Protein AF-A0A8C5F4K3-F1 (afdb_monomer)

Secondary structure (DSSP, 8-state):
---THHHHHHHHHHHHHHHHHHHHTT-PPP-HHHHHHHHHHHTTTT---STTPPP-SS---TT-TTPBTT--TT----HHHHHT-PBP-HHHHHHHHH-TTGGGTTHHHHHHHH--

Organism: Gadus morhua (NCBI:txid8049)

Mean predicted aligned error: 12.28 Å

Solvent-accessible surface area (backbone atoms only — not comparable to full-atom values): 7042 Å² total; per-residue (Å²): 137,84,65,83,66,56,61,55,53,53,49,52,50,50,53,51,47,52,55,53,54,57,62,69,67,69,79,67,84,82,58,62,68,60,48,52,53,49,39,58,76,74,40,49,85,32,35,32,62,51,85,92,41,62,65,58,86,34,54,41,47,44,75,43,69,74,33,47,41,60,66,54,85,97,51,93,64,56,69,74,45,42,69,63,66,45,56,33,44,74,69,56,43,50,58,46,68,75,43,67,77,71,47,83,76,44,64,70,57,58,55,57,61,72,75,106

Sequence (116 aa):
MYESRDITLLGEACAKLYLLMQRLSRTMPADIAKGKKSFVQKCAQCHTVENGGKHKVGPNLWGLFGRKTGQADGYSYTDANKSKGITWDEDTLMVYLENPKNERTDVIAHLKSATS

Foldseek 3Di:
DPDPVVVVVVVVVVVVVVLVVVVVPPDDPDDVVVVVVCCVVPPVQQEAADDVDDGHVHAYCDVQAQDAFPPRPPDDDDPLRVVVRDGDDPLLVVVCVVDVPVPSPPSVPVVVVNVD

pLDDT: mean 78.48, std 18.92, range [36.59, 98.19]

Nearest PDB structures (foldseek):
  5c9m-assembly1_A  TM=8.202E-01  e=3.650E-11  Rattus norvegicus
  3wc8-assembly1_A  TM=8.210E-01  e=2.942E-11  Equus caballus
  3nbs-assembly2_D  TM=8.226E-01  e=3.161E-11  Equus caballus
  3nbt-assembly1_F  TM=8.213E-01  e=8.643E-11  Equus caballus
  2n18-assembly1_B  TM=8.043E-01  e=3.373E-09  Saccharomyces cerevisiae S288C

InterPro domains:
  IPR002327 Cytochrome c, class IA/ IB [PR00604] (15-22)
  IPR002327 Cytochrome c, class IA/ IB [PR00604] (28-43)
  IPR002327 Cytochrome c, class IA/ IB [PR00604] (44-54)
  IPR002327 Cytochrome c, class IA/ IB [PR00604] (58-74)
  IPR002327 Cytochrome c, class IA/ IB [PTHR11961] (3-75)
  IPR009056 Cytochrome c-like domain [PF00034] (5-87)
  IPR009056 Cytochrome c-like domain [PS51007] (3-88)
  IPR036909 Cytochrome c-like domain superfamily [G3DSA:1.10.760.10] (3-89)
  IPR036909 Cytochrome c-like domain superfamily [SSF46626] (2-87)

Structure (mmCIF, N/CA/C/O backbone):
data_AF-A0A8C5F4K3-F1
#
_entry.id   AF-A0A8C5F4K3-F1
#
loop_
_atom_site.group_PDB
_atom_site.id
_atom_site.type_symbol
_atom_site.label_atom_id
_atom_site.label_alt_id
_atom_site.label_comp_id
_atom_site.label_asym_id
_atom_site.label_entity_id
_at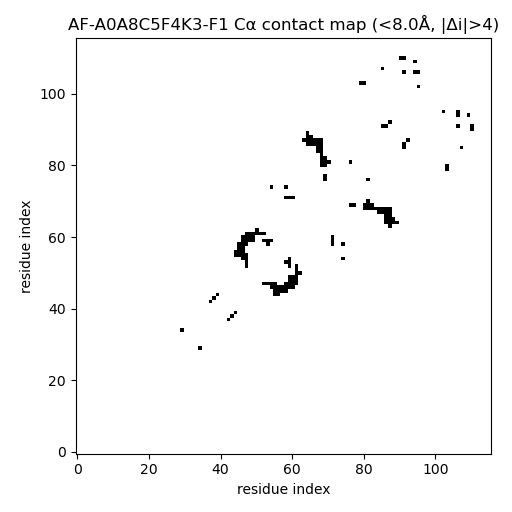om_site.label_seq_id
_atom_site.pdbx_PDB_ins_code
_atom_site.Cartn_x
_atom_site.Cartn_y
_atom_site.Cartn_z
_atom_site.occupancy
_atom_site.B_iso_or_equiv
_atom_site.auth_seq_id
_atom_site.auth_comp_id
_atom_site.auth_asym_id
_atom_site.auth_atom_id
_atom_site.pdbx_PDB_model_num
ATOM 1 N N . MET A 1 1 ? -40.439 -1.535 -44.967 1.00 45.03 1 MET A N 1
ATOM 2 C CA . MET A 1 1 ? -40.548 -1.509 -43.496 1.00 45.03 1 MET A CA 1
ATOM 3 C C . MET A 1 1 ? -39.386 -2.325 -42.969 1.00 45.03 1 MET A C 1
ATOM 5 O O . MET A 1 1 ? -39.391 -3.529 -43.158 1.00 45.03 1 MET A O 1
ATOM 9 N N . TYR A 1 2 ? -38.339 -1.654 -42.487 1.00 44.44 2 TYR A N 1
ATOM 10 C CA . TYR A 1 2 ? -37.227 -2.287 -41.775 1.00 44.44 2 TYR A CA 1
ATOM 11 C C . TYR A 1 2 ? -37.599 -2.171 -40.294 1.00 44.44 2 TYR A C 1
ATOM 13 O O . TYR A 1 2 ? -37.837 -1.059 -39.817 1.00 44.44 2 TYR A O 1
ATOM 21 N N . GLU A 1 3 ? -37.812 -3.303 -39.632 1.00 48.38 3 GLU A N 1
ATOM 22 C CA . GLU A 1 3 ? -38.445 -3.364 -38.316 1.00 48.38 3 GLU A CA 1
ATOM 23 C C . GLU A 1 3 ? -37.513 -2.746 -37.256 1.00 48.38 3 GLU A C 1
ATOM 25 O O . GLU A 1 3 ? -36.319 -3.035 -37.197 1.00 48.38 3 GLU A O 1
ATOM 30 N N . SER A 1 4 ? -38.056 -1.914 -36.367 1.00 54.62 4 SER A N 1
ATOM 31 C CA . SER A 1 4 ? -37.340 -1.183 -35.304 1.00 54.62 4 SER A CA 1
ATOM 32 C C . SER A 1 4 ? -36.592 -2.060 -34.282 1.00 54.62 4 SER A C 1
ATOM 34 O O . SER A 1 4 ? -35.917 -1.534 -33.399 1.00 54.62 4 SER A O 1
ATOM 36 N N . ARG A 1 5 ? -36.683 -3.388 -34.406 1.00 53.12 5 ARG A N 1
ATOM 37 C CA . ARG A 1 5 ? -35.978 -4.382 -33.586 1.00 53.12 5 ARG A CA 1
ATOM 38 C C . ARG A 1 5 ? -34.552 -4.667 -34.073 1.00 53.12 5 ARG A C 1
ATOM 40 O O . ARG A 1 5 ? -33.725 -5.085 -33.270 1.00 53.12 5 ARG A O 1
ATOM 47 N N . ASP A 1 6 ? -34.234 -4.388 -35.339 1.00 54.69 6 ASP A N 1
ATOM 48 C CA . ASP A 1 6 ? -32.894 -4.644 -35.891 1.00 54.69 6 ASP A CA 1
ATOM 49 C C . ASP A 1 6 ? -31.858 -3.607 -35.426 1.00 54.69 6 ASP A C 1
ATOM 51 O O . ASP A 1 6 ? -30.687 -3.928 -35.226 1.00 54.69 6 ASP A O 1
ATOM 55 N N . ILE A 1 7 ? -32.288 -2.365 -35.179 1.00 55.72 7 ILE A N 1
ATOM 56 C CA . ILE A 1 7 ? -31.406 -1.260 -34.762 1.00 55.72 7 ILE A CA 1
ATOM 57 C C . ILE A 1 7 ? -30.919 -1.446 -33.315 1.00 55.72 7 ILE A C 1
ATOM 59 O O . ILE A 1 7 ? -29.764 -1.146 -33.009 1.00 55.72 7 ILE A O 1
ATOM 63 N N . THR A 1 8 ? -31.757 -1.984 -32.423 1.00 56.47 8 THR A N 1
ATOM 64 C CA . THR A 1 8 ? -31.365 -2.284 -31.034 1.00 56.47 8 THR A CA 1
ATOM 65 C C . THR A 1 8 ? -30.429 -3.489 -30.952 1.00 56.47 8 THR A C 1
ATOM 67 O O . THR A 1 8 ? -29.444 -3.440 -30.220 1.00 56.47 8 THR A O 1
ATOM 70 N N . LEU A 1 9 ? -30.665 -4.529 -31.761 1.00 56.00 9 LEU A N 1
ATOM 71 C CA . LEU A 1 9 ? -29.788 -5.703 -31.860 1.00 56.00 9 LEU A CA 1
ATOM 72 C C . LEU A 1 9 ? -28.391 -5.349 -32.400 1.00 56.00 9 LEU A C 1
ATOM 74 O O . LEU A 1 9 ? -27.385 -5.822 -31.870 1.00 56.00 9 LEU A O 1
ATOM 78 N N . LEU A 1 10 ? -28.315 -4.463 -33.398 1.00 58.88 10 LEU A N 1
ATOM 79 C CA . LEU A 1 10 ? -27.050 -3.916 -33.905 1.00 58.88 10 LEU A CA 1
ATOM 80 C C . LEU A 1 10 ? -26.322 -3.058 -32.853 1.00 58.88 10 LEU A C 1
ATOM 82 O O . LEU A 1 10 ? -25.099 -3.144 -32.727 1.00 58.88 10 LEU A O 1
ATOM 86 N N . GLY A 1 11 ? -27.058 -2.274 -32.059 1.00 63.72 11 GLY A N 1
ATOM 87 C CA . GLY A 1 11 ? -26.499 -1.468 -30.969 1.00 63.72 11 GLY A CA 1
ATOM 88 C C . GLY A 1 11 ? -25.903 -2.307 -29.833 1.00 63.72 11 GLY A C 1
ATOM 89 O O . GLY A 1 11 ? -24.780 -2.049 -29.396 1.00 63.72 11 GLY A O 1
ATOM 90 N N . GLU A 1 12 ? -26.608 -3.352 -29.392 1.00 70.06 12 GLU A N 1
ATOM 91 C CA . GLU A 1 12 ? -26.112 -4.270 -28.359 1.00 70.06 12 GLU A CA 1
ATOM 92 C C . GLU A 1 12 ? -24.903 -5.083 -28.833 1.00 70.06 12 GLU A C 1
ATOM 94 O O . GLU A 1 12 ? -23.961 -5.289 -28.064 1.00 70.06 12 GLU A O 1
ATOM 99 N N . ALA A 1 13 ? -24.895 -5.516 -30.097 1.00 73.62 13 ALA A N 1
ATOM 100 C CA . ALA A 1 13 ? -23.760 -6.218 -30.688 1.00 73.62 13 ALA A CA 1
ATOM 101 C C . ALA A 1 13 ? -22.510 -5.325 -30.745 1.00 73.62 13 ALA A C 1
ATOM 103 O O . ALA A 1 13 ? -21.431 -5.766 -30.352 1.00 73.62 13 ALA A O 1
ATOM 104 N N . CYS A 1 14 ? -22.651 -4.055 -31.141 1.00 74.12 14 CYS A N 1
ATOM 105 C CA . CYS A 1 14 ? -21.552 -3.087 -31.135 1.00 74.12 14 CYS A CA 1
ATOM 106 C C . CYS A 1 14 ? -21.056 -2.759 -29.720 1.00 74.12 14 CYS A C 1
ATOM 108 O O . CYS A 1 14 ? -19.848 -2.687 -29.508 1.00 74.12 14 CYS A O 1
ATOM 110 N N . ALA A 1 15 ? -21.948 -2.612 -28.735 1.00 72.81 15 ALA A N 1
ATOM 111 C CA . ALA A 1 15 ? -21.558 -2.373 -27.344 1.00 72.81 15 ALA A CA 1
ATOM 112 C C . ALA A 1 15 ? -20.818 -3.579 -26.740 1.00 72.81 15 ALA A C 1
ATOM 114 O O . ALA A 1 15 ? -19.771 -3.416 -26.112 1.00 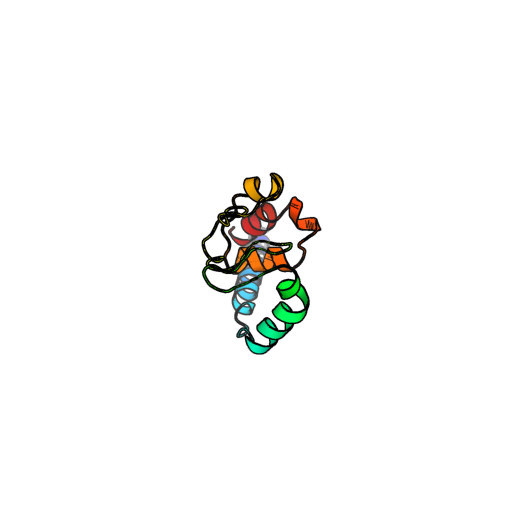72.81 15 ALA A O 1
ATOM 115 N N . LYS A 1 16 ? -21.304 -4.804 -26.986 1.00 71.81 16 LYS A N 1
ATOM 116 C CA . LYS A 1 16 ? -20.633 -6.041 -26.556 1.00 71.81 16 LYS A CA 1
ATOM 117 C C . LYS A 1 16 ? -19.297 -6.240 -27.266 1.00 71.81 16 LYS A C 1
ATOM 119 O O . LYS A 1 16 ? -18.336 -6.641 -26.617 1.00 71.81 16 LYS A O 1
ATOM 124 N N . LEU A 1 17 ? -19.204 -5.909 -28.555 1.00 68.88 17 LEU A N 1
ATOM 125 C CA . LEU A 1 17 ? -17.949 -5.961 -29.304 1.00 68.88 17 LEU A CA 1
ATOM 126 C C . LEU A 1 17 ? -16.949 -4.914 -28.793 1.00 68.88 17 LEU A C 1
ATOM 128 O O . LEU A 1 17 ? -15.788 -5.242 -28.584 1.00 68.88 17 LEU A O 1
ATOM 132 N N . TYR A 1 18 ? -17.392 -3.692 -28.491 1.00 69.06 18 TYR A N 1
ATOM 133 C CA . TYR A 1 18 ? -16.549 -2.640 -27.914 1.00 69.06 18 TYR A CA 1
ATOM 134 C C . TYR A 1 18 ? -16.047 -2.994 -26.504 1.00 69.06 18 TYR A C 1
ATOM 136 O O . TYR A 1 18 ? -14.887 -2.738 -26.176 1.00 69.06 18 TYR A O 1
ATOM 144 N N . LEU A 1 19 ? -16.878 -3.630 -25.673 1.00 63.12 19 LEU A N 1
ATOM 145 C CA . LEU A 1 19 ? -16.476 -4.148 -24.359 1.00 63.12 19 LEU A CA 1
ATOM 146 C C . LEU A 1 19 ? -15.518 -5.347 -24.478 1.00 63.12 19 LEU A C 1
ATOM 148 O O . LEU A 1 19 ? -14.558 -5.449 -23.714 1.00 63.12 19 LEU A O 1
ATOM 152 N N . LEU A 1 20 ? -15.721 -6.225 -25.465 1.00 62.25 20 LEU A N 1
ATOM 153 C CA . LEU A 1 20 ? -14.820 -7.345 -25.755 1.00 62.25 20 LEU A CA 1
ATOM 154 C C . LEU A 1 20 ? -13.453 -6.852 -26.259 1.00 62.25 20 LEU A C 1
ATOM 156 O O . LEU A 1 20 ? -12.419 -7.367 -25.842 1.00 62.25 20 LEU A O 1
ATOM 160 N N . MET A 1 21 ? -13.435 -5.806 -27.088 1.00 63.81 21 MET A N 1
ATOM 161 C CA . MET A 1 21 ? -12.208 -5.171 -27.574 1.00 63.81 21 MET A CA 1
ATOM 162 C C . MET A 1 21 ? -11.447 -4.442 -26.459 1.00 63.81 21 MET A C 1
ATOM 164 O O . MET A 1 21 ? -10.223 -4.507 -26.430 1.00 63.81 21 MET A O 1
ATOM 168 N N . GLN A 1 22 ? -12.134 -3.828 -25.489 1.00 58.38 22 GLN A N 1
ATOM 169 C CA . GLN A 1 22 ? -11.489 -3.238 -24.304 1.00 58.38 22 GLN A CA 1
ATOM 170 C C . GLN A 1 22 ? -10.843 -4.285 -23.382 1.00 58.38 22 GLN A C 1
ATOM 172 O O . GLN A 1 22 ? -9.826 -3.997 -22.752 1.00 58.38 22 GLN A O 1
ATOM 177 N N . ARG A 1 23 ? -11.383 -5.511 -23.329 1.00 57.31 23 ARG A N 1
ATOM 178 C CA . ARG A 1 23 ? -10.779 -6.629 -22.580 1.00 57.31 23 ARG A CA 1
ATOM 179 C C . ARG A 1 23 ? -9.489 -7.149 -23.228 1.00 57.31 23 ARG A C 1
ATOM 181 O O . ARG A 1 23 ? -8.594 -7.579 -22.508 1.00 57.31 23 ARG A O 1
ATOM 188 N N . LEU A 1 24 ? -9.356 -7.057 -24.554 1.00 54.91 24 LEU A N 1
ATOM 189 C CA . LEU A 1 24 ? -8.149 -7.471 -25.290 1.00 54.91 24 LEU A CA 1
ATOM 190 C C . LEU A 1 24 ? -6.959 -6.509 -25.095 1.00 54.91 24 LEU A C 1
ATOM 192 O O . LEU A 1 24 ? -5.813 -6.899 -25.296 1.00 54.91 24 LEU A O 1
ATOM 196 N N . SER A 1 25 ? -7.208 -5.274 -24.651 1.00 52.75 25 SER A N 1
ATOM 197 C CA . SER A 1 25 ? -6.185 -4.236 -24.446 1.00 52.75 25 SER A CA 1
ATOM 198 C C . SER A 1 25 ? -5.389 -4.367 -23.140 1.00 52.75 25 SER A C 1
ATOM 200 O O . SER A 1 25 ? -4.475 -3.578 -22.905 1.00 52.75 25 SER A O 1
ATOM 202 N N . ARG A 1 26 ? -5.741 -5.307 -22.250 1.00 58.56 26 ARG A N 1
ATOM 203 C CA . ARG A 1 26 ? -5.220 -5.340 -20.868 1.00 58.56 26 ARG A CA 1
ATOM 204 C C . ARG A 1 26 ? -3.887 -6.068 -20.677 1.00 58.56 26 ARG A C 1
ATOM 206 O O . ARG A 1 26 ? -3.346 -6.036 -19.580 1.00 58.56 26 ARG A O 1
ATOM 213 N N . THR A 1 27 ? -3.309 -6.665 -21.715 1.00 55.59 27 THR A N 1
ATOM 214 C CA . THR A 1 27 ? -2.026 -7.381 -21.617 1.00 55.59 27 THR A CA 1
ATOM 215 C C . THR A 1 27 ? -0.876 -6.571 -22.209 1.00 55.59 27 THR A C 1
ATOM 217 O O . THR A 1 27 ? -0.260 -6.971 -23.195 1.00 55.59 27 THR A O 1
ATOM 220 N N . MET A 1 28 ? -0.566 -5.421 -21.605 1.00 61.59 28 MET A N 1
ATOM 221 C CA . MET A 1 28 ? 0.774 -4.845 -21.747 1.00 61.59 28 MET A CA 1
ATOM 222 C C . MET A 1 28 ? 1.698 -5.556 -20.750 1.00 61.59 28 MET A C 1
ATOM 224 O O . MET A 1 28 ? 1.345 -5.639 -19.573 1.00 61.59 28 MET A O 1
ATOM 228 N N . PRO A 1 29 ? 2.863 -6.077 -21.172 1.00 70.75 29 PRO A N 1
ATOM 229 C CA . PRO A 1 29 ? 3.783 -6.732 -20.251 1.00 70.75 29 PRO A CA 1
ATOM 230 C C . PRO A 1 29 ? 4.218 -5.756 -19.149 1.00 70.75 29 PRO A C 1
ATOM 232 O O . PRO A 1 29 ? 4.610 -4.619 -19.424 1.00 70.75 29 PRO A O 1
ATOM 235 N N . ALA A 1 30 ? 4.138 -6.197 -17.893 1.00 80.19 30 ALA A N 1
ATOM 236 C CA . ALA A 1 30 ? 4.535 -5.390 -16.747 1.00 80.19 30 ALA A CA 1
ATOM 237 C C . ALA A 1 30 ? 6.059 -5.169 -16.728 1.00 80.19 30 ALA A C 1
ATOM 239 O O . ALA A 1 30 ? 6.842 -6.117 -16.771 1.00 80.19 30 ALA A O 1
ATOM 240 N N . ASP A 1 31 ? 6.491 -3.910 -16.607 1.00 91.81 31 ASP A N 1
ATOM 241 C CA . ASP A 1 31 ? 7.902 -3.558 -16.423 1.00 91.81 31 ASP A CA 1
ATOM 242 C C . ASP A 1 31 ? 8.256 -3.555 -14.929 1.00 91.81 31 ASP A C 1
ATOM 244 O O . ASP A 1 31 ? 7.990 -2.600 -14.189 1.00 91.81 31 ASP A O 1
ATOM 248 N N . ILE A 1 32 ? 8.890 -4.640 -14.485 1.00 92.00 32 ILE A N 1
ATOM 249 C CA . ILE A 1 32 ? 9.303 -4.836 -13.091 1.00 92.00 32 ILE A CA 1
ATOM 250 C C . ILE A 1 32 ? 10.324 -3.785 -12.638 1.00 92.00 32 ILE A C 1
ATOM 252 O O . ILE A 1 32 ? 10.289 -3.357 -11.482 1.00 92.00 32 ILE A O 1
ATOM 256 N N . ALA A 1 33 ? 11.216 -3.318 -13.518 1.00 93.69 33 ALA A N 1
ATOM 257 C CA . ALA A 1 33 ? 12.218 -2.316 -13.159 1.00 93.69 33 ALA A CA 1
ATOM 258 C C . ALA A 1 33 ? 11.556 -0.957 -12.889 1.00 93.69 33 ALA A C 1
ATOM 260 O O . ALA A 1 33 ? 11.846 -0.301 -11.879 1.00 93.69 33 ALA A O 1
ATOM 261 N N . LYS A 1 34 ? 10.600 -0.567 -13.737 1.00 93.12 34 LYS A N 1
ATOM 262 C CA . LYS A 1 34 ? 9.773 0.628 -13.527 1.00 93.12 34 LYS A CA 1
ATOM 263 C C . LYS A 1 34 ? 8.882 0.497 -12.289 1.00 93.12 34 LYS A C 1
ATOM 265 O O . LYS A 1 34 ? 8.757 1.463 -11.526 1.00 93.12 34 LYS A O 1
ATOM 270 N N . GLY A 1 35 ? 8.319 -0.687 -12.047 1.00 91.94 35 GLY A N 1
ATOM 271 C CA . GLY A 1 35 ? 7.558 -1.003 -10.837 1.00 91.94 35 GLY A CA 1
ATOM 272 C C . GLY A 1 35 ? 8.398 -0.834 -9.569 1.00 91.94 35 GLY A C 1
ATOM 273 O O . GLY A 1 35 ? 8.019 -0.086 -8.667 1.00 91.94 35 GLY A O 1
ATOM 274 N N . LYS A 1 36 ? 9.603 -1.418 -9.539 1.00 95.31 36 LYS A N 1
ATOM 275 C CA . LYS A 1 36 ? 10.559 -1.284 -8.430 1.00 95.31 36 LYS A CA 1
ATOM 276 C C . LYS A 1 36 ? 10.926 0.175 -8.167 1.00 95.31 36 LYS A C 1
ATOM 278 O O . LYS A 1 36 ? 10.887 0.613 -7.018 1.00 95.31 36 LYS A O 1
ATOM 283 N N . LYS A 1 37 ? 11.243 0.948 -9.213 1.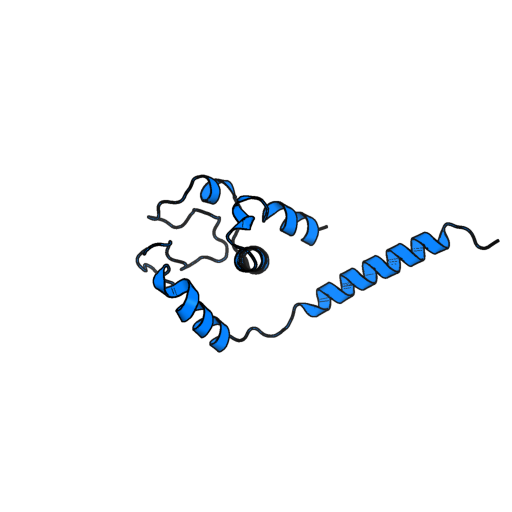00 96.56 37 LYS A N 1
ATOM 284 C CA . LYS A 1 37 ? 11.541 2.384 -9.081 1.00 96.56 37 LYS A CA 1
ATOM 285 C C . LYS A 1 37 ? 10.368 3.145 -8.457 1.00 96.56 37 LYS A C 1
ATOM 287 O O . LYS A 1 37 ? 10.568 3.902 -7.510 1.00 96.56 37 LYS A O 1
ATOM 292 N N . SER A 1 38 ? 9.153 2.897 -8.941 1.00 94.00 38 SER A N 1
ATOM 293 C CA . SER A 1 38 ? 7.934 3.525 -8.418 1.00 94.00 38 SER A CA 1
ATOM 294 C C . SER A 1 38 ? 7.697 3.170 -6.949 1.00 94.00 38 SER A C 1
ATOM 296 O O . SER A 1 38 ? 7.402 4.055 -6.147 1.00 94.00 38 SER A O 1
ATOM 298 N N . PHE A 1 39 ? 7.893 1.902 -6.578 1.00 95.69 39 PHE A N 1
ATOM 299 C CA . PHE A 1 39 ? 7.752 1.444 -5.199 1.00 95.69 39 PHE A CA 1
ATOM 300 C C . PHE A 1 39 ? 8.744 2.141 -4.265 1.00 95.69 39 PHE A C 1
ATOM 302 O O . PHE A 1 39 ? 8.353 2.648 -3.216 1.00 95.69 39 PHE A O 1
ATOM 309 N N . VAL A 1 40 ? 10.020 2.226 -4.654 1.00 96.56 40 VAL A N 1
ATOM 310 C CA . VAL A 1 40 ? 11.049 2.915 -3.859 1.00 96.56 40 VAL A CA 1
ATOM 311 C C . VAL A 1 40 ? 10.691 4.387 -3.651 1.00 96.56 40 VAL A C 1
ATOM 313 O O . VAL A 1 40 ? 10.794 4.887 -2.536 1.00 96.56 40 VAL A O 1
ATOM 316 N N . GLN A 1 41 ? 10.226 5.067 -4.701 1.00 96.38 41 GLN A N 1
ATOM 317 C CA . GLN A 1 41 ? 9.916 6.496 -4.647 1.00 96.38 41 GLN A CA 1
ATOM 318 C C . GLN A 1 41 ? 8.639 6.826 -3.865 1.00 96.38 41 GLN A C 1
ATOM 320 O O . GLN A 1 41 ? 8.569 7.888 -3.254 1.00 96.38 41 GLN A O 1
ATOM 325 N N . LYS A 1 42 ? 7.620 5.959 -3.907 1.00 94.56 42 LYS A N 1
ATOM 326 C CA . LYS A 1 42 ? 6.272 6.287 -3.405 1.00 94.56 42 LYS A CA 1
ATOM 327 C C . LYS A 1 42 ? 5.829 5.463 -2.196 1.00 94.56 42 LYS A C 1
ATOM 329 O O . LYS A 1 42 ? 4.994 5.926 -1.428 1.00 94.56 42 LYS A O 1
ATOM 334 N N . CYS A 1 43 ? 6.356 4.253 -2.023 1.00 96.12 43 CYS A N 1
ATOM 335 C CA . CYS A 1 43 ? 5.810 3.263 -1.088 1.00 96.12 43 CYS A CA 1
A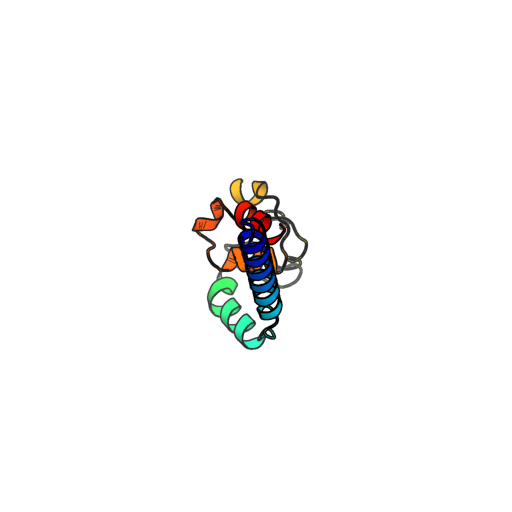TOM 336 C C . CYS A 1 43 ? 6.817 2.857 -0.006 1.00 96.12 43 CYS A C 1
ATOM 338 O O . CYS A 1 43 ? 6.436 2.660 1.148 1.00 96.12 43 CYS A O 1
ATOM 340 N N . ALA A 1 44 ? 8.105 2.759 -0.346 1.00 96.62 44 ALA A N 1
ATOM 341 C CA . ALA A 1 44 ? 9.133 2.197 0.532 1.00 96.62 44 ALA A CA 1
ATOM 342 C C . ALA A 1 44 ? 9.386 3.011 1.813 1.00 96.62 44 ALA A C 1
ATOM 344 O O . ALA A 1 44 ? 9.896 2.468 2.794 1.00 96.62 44 ALA A O 1
ATOM 345 N N . GLN A 1 45 ? 9.004 4.289 1.852 1.00 96.81 45 GLN A N 1
ATOM 346 C CA . GLN A 1 45 ? 9.048 5.085 3.083 1.00 96.81 45 GLN A CA 1
ATOM 347 C C . GLN A 1 45 ? 8.065 4.555 4.142 1.00 96.81 45 GLN A C 1
ATOM 349 O O . GLN A 1 45 ? 8.364 4.578 5.336 1.00 96.81 45 GLN A O 1
ATOM 354 N N . CYS A 1 46 ? 6.913 4.040 3.707 1.00 97.56 46 CYS A N 1
ATOM 355 C CA . CYS A 1 46 ? 5.822 3.616 4.583 1.00 97.56 46 CYS A CA 1
ATOM 356 C C . CYS A 1 46 ? 5.683 2.098 4.687 1.00 97.56 46 CYS A C 1
ATOM 358 O O . CYS A 1 46 ? 5.102 1.626 5.654 1.00 97.56 46 CYS A O 1
ATOM 360 N N . HIS A 1 47 ? 6.216 1.337 3.735 1.00 98.19 47 HIS A N 1
ATOM 361 C CA . HIS A 1 47 ? 6.025 -0.107 3.668 1.00 98.19 47 HIS A CA 1
ATOM 362 C C . HIS A 1 47 ? 7.351 -0.869 3.585 1.00 98.19 47 HIS A C 1
ATOM 364 O O . HIS A 1 47 ? 8.393 -0.345 3.176 1.00 98.19 47 HIS A O 1
ATOM 370 N N . THR A 1 48 ? 7.283 -2.127 3.997 1.00 97.94 48 THR A N 1
ATOM 371 C CA . THR A 1 48 ? 8.287 -3.181 3.810 1.00 97.94 48 THR A CA 1
ATOM 372 C C . THR A 1 48 ? 7.667 -4.303 2.982 1.00 97.94 48 THR A C 1
ATOM 374 O O . THR A 1 48 ? 6.439 -4.379 2.873 1.00 97.94 48 THR A O 1
ATOM 377 N N . VAL A 1 49 ? 8.497 -5.143 2.366 1.00 97.25 49 VAL A N 1
ATOM 378 C CA . VAL A 1 49 ? 8.029 -6.217 1.466 1.00 97.25 49 VAL A CA 1
ATOM 379 C C . VAL A 1 49 ? 8.639 -7.570 1.788 1.00 97.25 49 VAL A C 1
ATOM 381 O O . VAL A 1 49 ? 8.219 -8.562 1.222 1.00 97.25 49 VAL A O 1
ATOM 384 N N . GLU A 1 50 ? 9.626 -7.627 2.671 1.00 96.81 50 GLU A N 1
ATOM 385 C CA . GLU A 1 50 ? 10.293 -8.850 3.085 1.00 96.81 50 GLU A CA 1
ATOM 386 C C . GLU A 1 50 ? 9.440 -9.675 4.059 1.00 96.81 50 GLU A C 1
ATOM 388 O O . GLU A 1 50 ? 8.665 -9.122 4.849 1.00 96.81 50 GLU A O 1
ATOM 393 N N . ASN A 1 51 ? 9.598 -11.002 4.008 1.00 96.75 51 ASN A N 1
ATOM 394 C CA . ASN A 1 51 ? 8.953 -11.918 4.945 1.00 96.75 51 ASN A CA 1
ATOM 395 C C . ASN A 1 51 ? 9.403 -11.621 6.380 1.00 96.75 51 ASN A C 1
ATOM 397 O O . ASN A 1 51 ? 10.601 -11.525 6.641 1.00 96.75 51 ASN A O 1
ATOM 401 N N . GLY A 1 52 ? 8.450 -11.459 7.299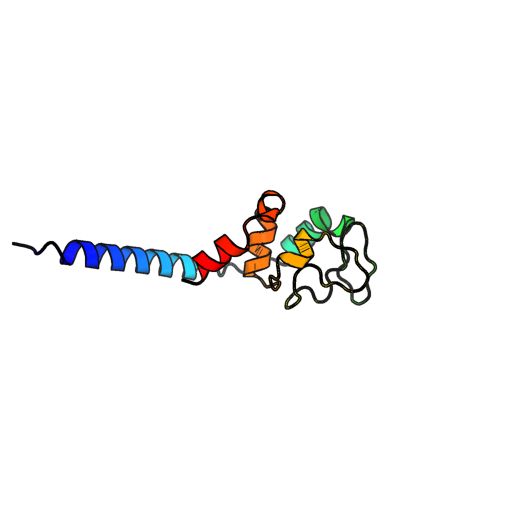 1.00 94.69 52 GLY A N 1
ATOM 402 C CA . GLY A 1 52 ? 8.735 -11.043 8.676 1.00 94.69 52 GLY A CA 1
ATOM 403 C C . GLY A 1 52 ? 9.250 -9.602 8.798 1.00 94.69 52 GLY A C 1
ATOM 404 O O . GLY A 1 52 ? 9.757 -9.216 9.849 1.00 94.69 52 GLY A O 1
ATOM 405 N N . GLY A 1 53 ? 9.144 -8.799 7.735 1.00 96.00 53 GLY A N 1
ATOM 406 C CA . GLY A 1 53 ? 9.559 -7.403 7.736 1.00 96.00 53 GLY A CA 1
ATOM 407 C C . GLY A 1 53 ? 8.741 -6.549 8.698 1.00 96.00 53 GLY A C 1
ATOM 408 O O . GLY A 1 53 ? 7.530 -6.720 8.852 1.00 96.00 53 GLY A O 1
ATOM 409 N N . LYS A 1 54 ? 9.395 -5.567 9.320 1.00 96.81 5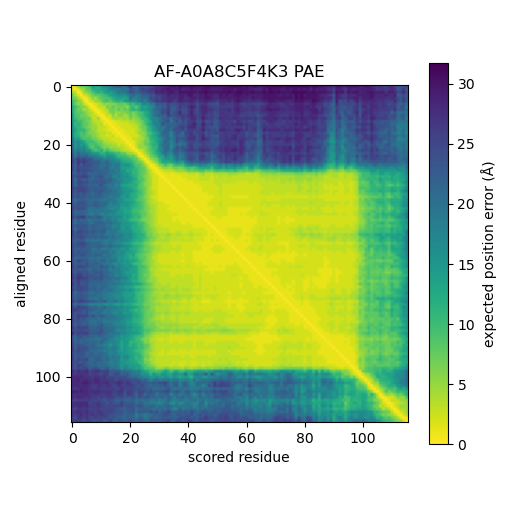4 LYS A N 1
ATOM 410 C CA . LYS A 1 54 ? 8.745 -4.659 10.275 1.00 96.81 54 LYS A CA 1
ATOM 411 C C . LYS A 1 54 ? 7.662 -3.813 9.611 1.00 96.81 54 LYS A C 1
ATOM 413 O O . LYS A 1 54 ? 7.826 -3.360 8.476 1.00 96.81 54 LYS A O 1
ATOM 418 N N . HIS A 1 55 ? 6.607 -3.493 10.346 1.00 97.44 55 HIS A N 1
ATOM 419 C CA . HIS A 1 55 ? 5.728 -2.390 9.965 1.00 97.44 55 HIS A CA 1
ATOM 420 C C . HIS A 1 55 ? 6.460 -1.048 10.100 1.00 97.44 55 HIS A C 1
ATOM 422 O O . HIS A 1 55 ? 7.375 -0.903 10.915 1.00 97.44 55 HIS A O 1
ATOM 428 N N . LYS A 1 56 ? 6.076 -0.064 9.285 1.00 96.38 56 LYS A N 1
ATOM 429 C CA . LYS A 1 56 ? 6.536 1.326 9.425 1.00 96.38 56 LYS A CA 1
ATOM 430 C C . LYS A 1 56 ? 5.306 2.200 9.677 1.00 96.38 56 LYS A C 1
ATOM 432 O O . LYS A 1 56 ? 4.467 1.858 10.500 1.00 96.38 56 LYS A O 1
ATOM 437 N N . VAL A 1 57 ? 5.177 3.302 8.936 1.00 96.44 57 VAL A N 1
ATOM 438 C CA . VAL A 1 57 ? 3.944 4.097 8.890 1.00 96.44 57 VAL A CA 1
ATOM 439 C C . VAL A 1 57 ? 2.780 3.244 8.381 1.00 96.44 57 VAL A C 1
ATOM 441 O O . VAL A 1 57 ? 1.680 3.353 8.905 1.00 96.44 57 VAL A O 1
ATOM 444 N N . GLY A 1 58 ? 3.027 2.381 7.393 1.00 95.88 58 GLY A N 1
ATOM 445 C CA . GLY A 1 58 ? 2.090 1.403 6.848 1.00 95.88 58 GLY A CA 1
ATOM 446 C C . GLY A 1 58 ? 2.444 -0.046 7.224 1.00 95.88 58 GLY A C 1
ATOM 447 O O . GLY A 1 58 ? 3.540 -0.315 7.737 1.00 95.88 58 GLY A O 1
ATOM 448 N N . PRO A 1 59 ? 1.532 -0.997 6.954 1.00 97.81 59 PRO A N 1
ATOM 449 C CA . PRO A 1 59 ? 1.756 -2.420 7.193 1.00 97.81 59 PRO A CA 1
ATOM 450 C C . PRO A 1 59 ? 2.853 -2.999 6.296 1.00 97.81 59 PRO A C 1
ATOM 452 O O . PRO A 1 59 ? 3.173 -2.465 5.232 1.00 97.81 59 PRO A O 1
ATOM 455 N N . ASN A 1 60 ? 3.380 -4.155 6.691 1.00 98.19 60 ASN A N 1
ATOM 456 C CA . ASN A 1 60 ? 4.222 -4.966 5.816 1.00 98.19 60 ASN A CA 1
ATOM 457 C C . ASN A 1 60 ? 3.363 -5.584 4.692 1.00 98.19 60 ASN A C 1
ATOM 459 O O . ASN A 1 60 ? 2.213 -5.986 4.903 1.00 98.19 60 ASN A O 1
ATOM 463 N N . LEU A 1 61 ? 3.914 -5.617 3.479 1.00 97.62 61 LEU A N 1
ATOM 464 C CA . LEU A 1 61 ? 3.215 -6.057 2.270 1.00 97.62 61 LEU A CA 1
ATOM 465 C C . LEU A 1 61 ? 3.622 -7.467 1.817 1.00 97.62 61 LEU A C 1
ATOM 467 O O . LEU A 1 61 ? 3.189 -7.909 0.755 1.00 97.62 61 LEU A O 1
ATOM 471 N N . TRP A 1 62 ? 4.418 -8.198 2.601 1.00 97.50 62 TRP A N 1
ATOM 472 C CA . TRP A 1 62 ? 4.673 -9.607 2.317 1.00 97.50 62 TRP A CA 1
ATOM 473 C C . TRP A 1 62 ? 3.363 -10.393 2.369 1.00 97.50 62 TRP A C 1
ATOM 475 O O . TRP A 1 62 ? 2.550 -10.182 3.270 1.00 97.50 62 TRP A O 1
ATOM 485 N N . GLY A 1 63 ? 3.135 -11.267 1.385 1.00 95.88 63 GLY A N 1
ATOM 486 C CA . GLY A 1 63 ? 1.889 -12.032 1.276 1.00 95.88 63 GLY A CA 1
ATOM 487 C C . GLY A 1 63 ? 0.644 -11.160 1.074 1.00 95.88 63 GLY A C 1
ATOM 488 O O . GLY A 1 63 ? -0.413 -11.482 1.609 1.00 95.88 63 GLY A O 1
ATOM 489 N N . LEU A 1 64 ? 0.771 -10.015 0.387 1.00 96.38 64 LEU A N 1
ATOM 490 C CA . LEU A 1 64 ? -0.361 -9.123 0.114 1.00 96.38 64 LEU A CA 1
ATOM 491 C C . LEU A 1 64 ? -1.414 -9.789 -0.780 1.00 96.38 64 LEU A C 1
ATOM 493 O O . LEU A 1 64 ? -2.590 -9.771 -0.434 1.00 96.38 64 LEU A O 1
ATOM 497 N N . PHE A 1 65 ? -0.998 -10.368 -1.908 1.00 95.62 65 PHE A N 1
ATOM 498 C CA . PHE A 1 65 ? -1.905 -11.012 -2.858 1.00 95.62 65 PHE A CA 1
ATOM 499 C C . PHE A 1 65 ? -2.631 -12.200 -2.210 1.00 95.62 65 PHE A C 1
ATOM 501 O O . PHE A 1 65 ? -2.007 -13.048 -1.577 1.00 95.62 65 PHE A O 1
ATOM 508 N N . GLY A 1 66 ? -3.958 -12.237 -2.341 1.00 94.12 66 GLY A N 1
ATOM 509 C CA . GLY A 1 66 ? -4.849 -13.205 -1.696 1.00 94.12 66 GLY A CA 1
ATOM 510 C C . GLY A 1 66 ? -5.270 -12.837 -0.267 1.00 94.12 66 GLY A C 1
ATOM 511 O O . GLY A 1 66 ? -6.221 -13.417 0.260 1.00 94.12 66 GLY A O 1
ATOM 512 N N . ARG A 1 67 ? -4.629 -11.847 0.368 1.00 95.94 67 ARG A N 1
ATOM 513 C CA . ARG A 1 67 ? -5.006 -11.378 1.708 1.00 95.94 67 ARG A CA 1
ATOM 514 C C . ARG A 1 67 ? -6.171 -10.393 1.634 1.00 95.94 67 ARG A C 1
ATOM 516 O O . ARG A 1 67 ? -6.270 -9.595 0.703 1.00 95.94 67 ARG A O 1
ATOM 523 N N . LYS A 1 68 ? -7.038 -10.399 2.648 1.00 95.00 68 LYS A N 1
ATOM 524 C CA . LYS A 1 68 ? -8.102 -9.394 2.788 1.00 95.00 68 LYS A CA 1
ATOM 525 C C . LYS A 1 68 ? -7.586 -8.058 3.333 1.00 95.00 68 LYS A C 1
ATOM 527 O O . LYS A 1 68 ? -6.550 -7.996 4.002 1.00 95.00 68 LYS A O 1
ATOM 532 N N . THR A 1 69 ? -8.318 -6.978 3.072 1.00 93.62 69 THR A N 1
ATOM 533 C CA . THR A 1 69 ? -8.013 -5.652 3.626 1.00 93.62 69 THR A CA 1
ATOM 534 C C . THR A 1 69 ? -7.965 -5.680 5.156 1.00 93.62 69 THR A C 1
ATOM 536 O O . THR A 1 69 ? -8.783 -6.320 5.815 1.00 93.62 69 THR A O 1
ATOM 539 N N . GLY A 1 70 ? -6.988 -4.983 5.733 1.00 94.19 70 GLY A N 1
ATOM 540 C CA . GLY A 1 70 ? -6.886 -4.818 7.181 1.00 94.19 70 GLY A CA 1
ATOM 541 C C . GLY A 1 70 ? -6.440 -6.053 7.968 1.00 94.19 70 GLY A C 1
ATOM 542 O O . GLY A 1 70 ? -6.679 -6.091 9.168 1.00 94.19 70 GLY A O 1
ATOM 543 N N . GLN A 1 71 ? -5.824 -7.048 7.316 1.00 95.62 71 GLN A N 1
ATOM 544 C CA . GLN A 1 71 ? -5.479 -8.345 7.930 1.00 95.62 71 GLN A CA 1
ATOM 545 C C . GLN A 1 71 ? -3.967 -8.625 8.027 1.00 95.62 71 GLN A C 1
ATOM 547 O O . GLN A 1 71 ? -3.570 -9.779 8.106 1.00 95.62 71 GLN A O 1
ATOM 552 N N . ALA A 1 72 ? -3.091 -7.616 7.940 1.00 95.94 72 ALA A N 1
ATOM 553 C CA . ALA A 1 72 ? -1.674 -7.876 8.234 1.00 95.94 72 ALA A CA 1
ATOM 554 C C . ALA A 1 72 ? -1.485 -8.008 9.749 1.00 95.94 72 ALA A C 1
ATOM 556 O O . ALA A 1 72 ? -1.782 -7.060 10.481 1.00 95.94 72 ALA A O 1
ATOM 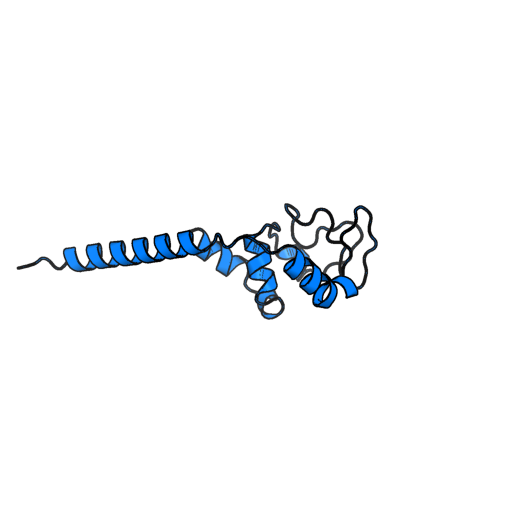557 N N . ASP A 1 73 ? -0.981 -9.158 10.187 1.00 93.81 73 ASP A N 1
ATOM 558 C CA . ASP A 1 73 ? -0.749 -9.457 11.598 1.00 93.81 73 ASP A CA 1
ATOM 559 C C . ASP A 1 73 ? 0.155 -8.411 12.247 1.00 93.81 73 ASP A C 1
ATOM 561 O O . ASP A 1 73 ? 1.180 -8.041 11.684 1.00 93.81 73 ASP A O 1
ATOM 565 N N . GLY A 1 74 ? -0.224 -7.9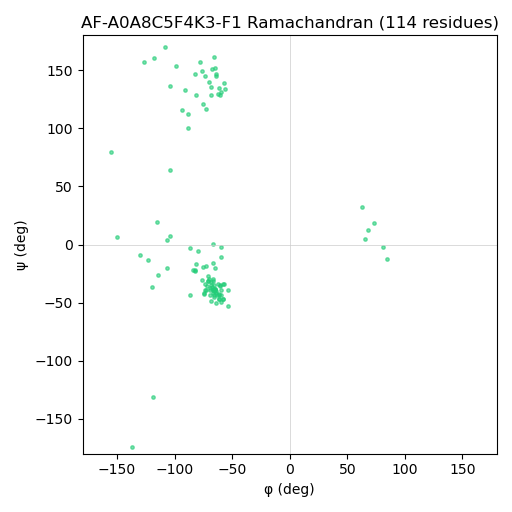41 13.437 1.00 94.44 74 GLY A N 1
ATOM 566 C CA . GLY A 1 74 ? 0.570 -6.986 14.216 1.00 94.44 74 GLY A CA 1
ATOM 567 C C . GLY A 1 74 ? 0.446 -5.515 13.797 1.00 94.44 74 GLY A C 1
ATOM 568 O O . GLY A 1 74 ? 1.021 -4.656 14.468 1.00 94.44 74 GLY A O 1
ATOM 569 N N . TYR A 1 75 ? -0.324 -5.183 12.751 1.00 97.31 75 TYR A N 1
ATOM 570 C CA . TYR A 1 75 ? -0.564 -3.796 12.340 1.00 97.31 75 TYR A CA 1
ATOM 571 C C . TYR A 1 75 ? -1.955 -3.295 12.752 1.00 97.31 75 TYR A C 1
ATOM 573 O O . TYR A 1 75 ? -2.965 -3.971 12.561 1.00 97.31 75 TYR A O 1
ATOM 581 N N . SER A 1 76 ? -2.025 -2.065 13.271 1.00 96.12 76 SER A N 1
ATOM 582 C CA . SER A 1 76 ? -3.295 -1.434 13.645 1.00 96.12 76 SER A CA 1
ATOM 583 C C . SER A 1 76 ? -3.912 -0.690 12.460 1.00 96.12 76 SER A C 1
ATOM 585 O O . SER A 1 76 ? -3.390 0.325 12.000 1.00 96.12 76 SER A O 1
ATOM 587 N N . TYR A 1 77 ? -5.037 -1.199 11.964 1.00 93.75 77 TYR A N 1
ATOM 588 C CA . TYR A 1 77 ? -5.786 -0.612 10.853 1.00 93.75 77 TYR A CA 1
ATOM 589 C C . TYR A 1 77 ? -6.974 0.222 11.328 1.00 93.75 77 TYR A C 1
ATOM 591 O O . TYR A 1 77 ? -7.601 -0.076 12.347 1.00 93.75 77 TYR A O 1
ATOM 599 N N . THR A 1 78 ? -7.364 1.204 10.513 1.00 92.12 78 THR A N 1
ATOM 600 C CA . THR A 1 78 ? -8.648 1.894 10.678 1.00 92.12 78 THR A CA 1
ATOM 601 C C . THR A 1 78 ? -9.818 0.937 10.447 1.00 92.12 78 THR A C 1
ATOM 603 O O . THR A 1 78 ? -9.722 -0.012 9.661 1.00 92.12 78 THR A O 1
ATOM 606 N N . ASP A 1 79 ? -10.956 1.210 11.085 1.00 90.31 79 ASP A N 1
ATOM 607 C CA . ASP A 1 79 ? -12.161 0.388 10.923 1.00 90.31 79 ASP A CA 1
ATOM 608 C C . ASP A 1 79 ? -12.652 0.358 9.476 1.00 90.31 79 ASP A C 1
ATOM 610 O O . ASP A 1 79 ? -13.033 -0.700 8.986 1.00 90.31 79 ASP A O 1
ATOM 614 N N . ALA A 1 80 ? -12.515 1.474 8.753 1.00 87.00 80 ALA A N 1
ATOM 615 C CA . ALA A 1 80 ? -12.830 1.558 7.328 1.00 87.00 80 ALA A CA 1
ATOM 616 C C . ALA A 1 80 ? -11.982 0.610 6.456 1.00 87.00 80 ALA A C 1
ATOM 618 O O . ALA A 1 80 ? -12.462 0.091 5.451 1.00 87.00 80 ALA A O 1
ATOM 619 N N . ASN A 1 81 ? -10.714 0.373 6.810 1.00 89.00 81 ASN A N 1
ATOM 620 C CA . ASN A 1 81 ? -9.873 -0.558 6.056 1.00 89.00 81 ASN A CA 1
ATOM 621 C C . ASN A 1 81 ? -10.262 -2.015 6.352 1.00 89.00 81 ASN A C 1
ATOM 623 O O . ASN A 1 81 ? -10.377 -2.823 5.431 1.00 89.00 81 ASN A O 1
ATOM 627 N N . LYS A 1 82 ? -10.530 -2.332 7.625 1.00 89.50 82 LYS A N 1
ATOM 628 C CA . LYS A 1 82 ? -10.976 -3.667 8.052 1.00 89.50 82 LYS A CA 1
ATOM 629 C C . LYS A 1 82 ? -12.342 -4.032 7.458 1.00 89.50 82 LYS A C 1
ATOM 631 O O . LYS A 1 82 ? -12.519 -5.154 6.996 1.00 89.50 82 LYS A O 1
ATOM 636 N N . SER A 1 83 ? -13.286 -3.090 7.415 1.00 89.31 83 SER A N 1
ATOM 637 C CA . SER A 1 83 ? -14.658 -3.339 6.948 1.00 89.31 83 SER A CA 1
ATOM 638 C C . SER A 1 83 ? -14.796 -3.479 5.431 1.00 89.31 83 SER A C 1
ATOM 640 O O . SER A 1 83 ? -15.776 -4.059 4.970 1.00 89.31 83 SER A O 1
ATOM 642 N N . LYS A 1 84 ? -13.821 -2.998 4.644 1.00 86.69 84 LYS A N 1
ATOM 643 C CA . LYS A 1 84 ? -13.852 -3.076 3.172 1.00 86.69 84 LYS A CA 1
ATOM 644 C C . LYS A 1 84 ? -13.983 -4.513 2.650 1.00 86.69 84 LYS A C 1
ATOM 646 O O . LYS A 1 84 ? -14.601 -4.720 1.613 1.00 86.69 84 LYS A O 1
ATOM 651 N N . GLY A 1 85 ? -13.399 -5.496 3.343 1.00 87.62 85 GLY A N 1
ATOM 652 C CA . GLY A 1 85 ? -13.586 -6.931 3.080 1.00 87.62 85 GLY A CA 1
ATOM 653 C C . GLY A 1 85 ? -13.057 -7.455 1.735 1.00 87.62 85 GLY A C 1
ATOM 654 O O . GLY A 1 85 ? -13.256 -8.636 1.423 1.00 87.62 85 GLY A O 1
ATOM 655 N N . ILE A 1 86 ? -12.382 -6.606 0.958 1.00 90.19 86 ILE A N 1
ATOM 656 C CA . ILE A 1 86 ? -11.849 -6.910 -0.374 1.00 90.19 86 ILE A CA 1
ATOM 657 C C . ILE A 1 86 ? -10.619 -7.805 -0.252 1.00 90.19 86 ILE A C 1
ATOM 659 O O . ILE A 1 86 ? -9.844 -7.679 0.695 1.00 90.19 86 ILE A O 1
ATOM 663 N N . THR A 1 87 ? -10.450 -8.707 -1.212 1.00 93.88 87 THR A N 1
ATOM 664 C CA . THR A 1 87 ? -9.230 -9.497 -1.378 1.00 93.88 87 THR A CA 1
ATOM 665 C C . THR A 1 87 ? -8.282 -8.753 -2.312 1.00 93.88 87 THR A C 1
ATOM 667 O O . THR A 1 87 ? -8.708 -8.278 -3.361 1.00 93.88 87 THR A O 1
ATOM 670 N N . TRP A 1 88 ? -7.012 -8.639 -1.931 1.00 93.88 88 TRP A N 1
ATOM 671 C CA . TRP A 1 88 ? -5.989 -8.048 -2.787 1.00 93.88 88 TRP A CA 1
ATOM 672 C C . TRP A 1 88 ? -5.627 -8.997 -3.928 1.00 93.88 88 TRP A C 1
ATOM 674 O O . TRP A 1 88 ? -5.089 -10.078 -3.698 1.00 93.88 88 TRP A O 1
ATOM 684 N N . ASP A 1 89 ? -5.890 -8.569 -5.152 1.00 92.56 89 ASP A N 1
ATOM 685 C CA . ASP A 1 89 ? -5.439 -9.179 -6.398 1.00 92.56 89 ASP A CA 1
ATOM 686 C C . ASP A 1 89 ? -4.970 -8.066 -7.350 1.00 92.56 89 ASP A C 1
ATOM 688 O O . ASP A 1 89 ? -4.857 -6.908 -6.942 1.00 92.56 89 ASP A O 1
ATOM 692 N N . GLU A 1 90 ? -4.621 -8.404 -8.590 1.00 88.25 90 GLU A N 1
ATOM 693 C CA . GLU A 1 90 ? -4.173 -7.405 -9.564 1.00 88.25 90 GLU A CA 1
ATOM 694 C C . GLU A 1 90 ? -5.254 -6.357 -9.853 1.00 88.25 90 GLU A C 1
ATOM 696 O O . GLU A 1 90 ? -4.956 -5.165 -9.854 1.00 88.25 90 GLU A O 1
ATOM 701 N N . ASP A 1 91 ? -6.511 -6.768 -10.026 1.00 84.56 91 ASP A N 1
ATOM 702 C CA . ASP A 1 91 ? -7.611 -5.867 -10.362 1.00 84.56 91 ASP A CA 1
ATOM 703 C C . ASP A 1 91 ? -7.943 -4.936 -9.196 1.00 84.56 91 ASP A C 1
ATOM 705 O O . ASP A 1 91 ? -8.022 -3.716 -9.363 1.00 84.56 91 ASP A O 1
ATOM 709 N N . THR A 1 92 ? -8.096 -5.490 -7.994 1.00 87.44 92 THR A N 1
ATOM 710 C CA . THR A 1 92 ? -8.446 -4.700 -6.812 1.00 87.44 92 THR A CA 1
ATOM 711 C C . THR A 1 92 ? -7.316 -3.765 -6.400 1.00 87.44 92 THR A C 1
ATOM 713 O O . THR A 1 92 ? -7.578 -2.657 -5.926 1.00 87.44 92 THR A O 1
ATOM 716 N N . LEU A 1 93 ? -6.060 -4.168 -6.618 1.00 88.31 93 LEU A N 1
ATOM 717 C CA . LEU A 1 93 ? -4.899 -3.326 -6.363 1.00 88.31 93 LEU A CA 1
ATOM 718 C C . LEU A 1 93 ? -4.747 -2.225 -7.414 1.00 88.31 93 LEU A C 1
ATOM 720 O O . LEU A 1 93 ? -4.398 -1.105 -7.051 1.00 88.31 93 LEU A O 1
ATOM 724 N N . MET A 1 94 ? -5.009 -2.507 -8.692 1.00 85.25 94 MET A N 1
ATOM 725 C CA . MET A 1 94 ? -4.942 -1.492 -9.747 1.00 85.25 94 MET A CA 1
ATOM 726 C C . MET A 1 94 ? -5.945 -0.373 -9.507 1.00 85.25 94 MET A C 1
ATOM 728 O O . MET A 1 94 ? -5.550 0.792 -9.515 1.00 85.25 94 MET A O 1
ATOM 732 N N . VAL A 1 95 ? -7.192 -0.733 -9.191 1.00 81.81 95 VAL A N 1
ATOM 733 C CA . VAL A 1 95 ? -8.221 0.225 -8.769 1.00 81.81 95 VAL A CA 1
ATOM 734 C C . VAL A 1 95 ? -7.678 1.044 -7.590 1.00 81.81 95 VAL A C 1
ATOM 736 O O . VAL A 1 95 ? -7.516 2.260 -7.720 1.00 81.81 95 VAL A O 1
ATOM 739 N N . TYR A 1 96 ? -7.189 0.363 -6.539 1.00 83.62 96 TYR A N 1
ATOM 740 C CA . TYR A 1 96 ? -6.630 1.000 -5.336 1.00 83.62 96 TYR A CA 1
ATOM 741 C C . TYR A 1 96 ? -5.531 2.027 -5.577 1.00 83.62 96 TYR A C 1
ATOM 743 O O . TYR A 1 96 ? -5.464 3.065 -4.908 1.00 83.62 96 TYR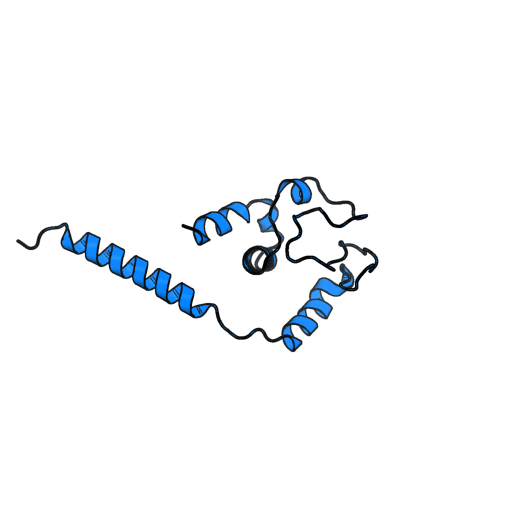 A O 1
ATOM 751 N N . LEU A 1 97 ? -4.649 1.745 -6.527 1.00 84.25 97 LEU A N 1
ATOM 752 C CA . LEU A 1 97 ? -3.511 2.595 -6.836 1.00 84.25 97 LEU A CA 1
ATOM 753 C C . LEU A 1 97 ? -3.869 3.775 -7.749 1.00 84.25 97 LEU A C 1
ATOM 755 O O . LEU A 1 97 ? -3.156 4.782 -7.705 1.00 84.25 97 LEU A O 1
ATOM 759 N N . GLU A 1 98 ? -4.948 3.695 -8.533 1.00 79.69 98 GLU A N 1
ATOM 760 C CA . GLU A 1 98 ? -5.405 4.795 -9.392 1.00 79.69 98 GLU A CA 1
ATOM 761 C C . GLU A 1 98 ? -5.911 5.989 -8.571 1.00 79.69 98 GLU A C 1
ATOM 763 O O . GLU A 1 98 ? -5.637 7.138 -8.931 1.00 79.69 98 GLU A O 1
ATOM 768 N N . ASN A 1 99 ? -6.580 5.755 -7.431 1.00 69.62 99 ASN A N 1
ATOM 769 C CA . ASN A 1 99 ? -7.009 6.842 -6.546 1.00 69.62 99 ASN A CA 1
ATOM 770 C C . ASN A 1 99 ? -7.206 6.438 -5.066 1.00 69.62 99 ASN A C 1
ATOM 772 O O . ASN A 1 99 ? -8.334 6.364 -4.574 1.00 69.62 99 ASN A O 1
ATOM 776 N N . PRO A 1 100 ? -6.131 6.320 -4.270 1.00 58.81 100 PRO A N 1
ATOM 777 C CA . PRO A 1 100 ? -6.226 5.821 -2.895 1.00 58.81 100 PRO A CA 1
ATOM 778 C C . PRO A 1 100 ? -6.998 6.740 -1.923 1.00 58.81 100 PRO A C 1
ATOM 780 O O . PRO A 1 100 ? -7.354 6.306 -0.824 1.00 58.81 100 PRO A O 1
ATOM 783 N N . LYS A 1 101 ? -7.238 8.018 -2.275 1.00 55.12 101 LYS A N 1
ATOM 784 C CA . LYS A 1 101 ? -7.933 8.997 -1.410 1.00 55.12 101 LYS A CA 1
ATOM 785 C C . LYS A 1 101 ? -9.450 8.954 -1.558 1.00 55.12 101 LYS A C 1
ATOM 787 O O . LYS A 1 101 ? -10.132 8.993 -0.533 1.00 55.12 101 LYS A O 1
ATOM 792 N N . ASN A 1 102 ? -9.956 8.871 -2.788 1.00 47.88 102 ASN A N 1
ATOM 793 C CA . ASN A 1 102 ? -11.399 8.747 -3.026 1.00 47.88 102 ASN A CA 1
ATOM 794 C C . ASN A 1 102 ? -11.895 7.363 -2.614 1.00 47.88 102 ASN A C 1
ATOM 796 O O . ASN A 1 102 ? -12.988 7.217 -2.089 1.00 47.88 102 ASN A O 1
ATOM 800 N N . GLU A 1 103 ? -11.006 6.381 -2.659 1.00 51.34 103 GLU A N 1
ATOM 801 C CA . GLU A 1 103 ? -11.315 4.994 -2.396 1.00 51.34 103 GLU A CA 1
ATOM 802 C C . GLU A 1 103 ? -11.733 4.587 -0.995 1.00 51.34 103 GLU A C 1
ATOM 804 O O . GLU A 1 103 ? -12.039 3.414 -0.771 1.00 51.34 103 GLU A O 1
ATOM 809 N N . ARG A 1 104 ? -11.819 5.501 -0.032 1.00 50.72 104 ARG A N 1
ATOM 810 C CA . ARG A 1 104 ? -12.524 5.167 1.212 1.00 50.72 104 ARG A CA 1
ATOM 811 C C . ARG A 1 104 ? -13.991 4.782 0.955 1.00 50.72 104 ARG A C 1
ATOM 813 O O . ARG A 1 104 ? -14.600 4.236 1.869 1.00 50.72 104 ARG A O 1
ATOM 820 N N . THR A 1 105 ? -14.529 4.997 -0.253 1.00 49.22 105 THR A N 1
ATOM 821 C CA . THR A 1 105 ? -15.956 4.830 -0.554 1.00 49.22 105 THR A CA 1
ATOM 822 C C . THR A 1 105 ? -16.352 3.858 -1.684 1.00 49.22 105 THR A C 1
ATOM 824 O O . THR A 1 105 ? -17.527 3.513 -1.734 1.00 49.22 105 THR A O 1
ATOM 827 N N . ASP A 1 106 ? -15.463 3.361 -2.559 1.00 52.94 106 ASP A N 1
ATOM 828 C CA . ASP A 1 106 ? -15.943 2.941 -3.900 1.00 52.94 106 ASP A CA 1
ATOM 829 C C . ASP A 1 106 ? -15.223 1.788 -4.642 1.00 52.94 106 ASP A C 1
ATOM 831 O O . ASP A 1 106 ? -15.656 1.427 -5.736 1.00 52.94 106 ASP A O 1
ATOM 835 N N . VAL A 1 107 ? -14.257 1.070 -4.049 1.00 54.09 107 VAL A N 1
ATOM 836 C CA . VAL A 1 107 ? -13.669 -0.139 -4.704 1.00 54.09 107 VAL A CA 1
ATOM 837 C C . VAL A 1 107 ? -14.724 -1.204 -5.030 1.00 54.09 107 VAL A C 1
ATOM 839 O O . VAL A 1 107 ? -14.658 -1.884 -6.051 1.00 54.09 107 VAL A O 1
ATOM 842 N N . ILE A 1 108 ? -15.747 -1.321 -4.182 1.00 54.84 108 ILE A N 1
ATOM 843 C CA . ILE A 1 108 ? -16.847 -2.272 -4.377 1.00 54.84 108 ILE A CA 1
ATOM 844 C C . ILE A 1 108 ? -17.687 -1.908 -5.614 1.00 54.84 108 ILE A C 1
ATOM 846 O O . ILE A 1 108 ? -18.215 -2.806 -6.265 1.00 54.84 108 ILE A O 1
ATOM 850 N N . ALA A 1 109 ? -17.817 -0.622 -5.955 1.00 56.59 109 ALA A N 1
ATOM 851 C CA . ALA A 1 109 ? -18.620 -0.185 -7.095 1.00 56.59 109 ALA A CA 1
ATOM 852 C C . ALA A 1 109 ? -17.924 -0.491 -8.429 1.00 56.59 109 ALA A C 1
ATOM 854 O O . ALA A 1 109 ? -18.566 -1.014 -9.337 1.00 56.59 109 ALA A O 1
ATOM 855 N N . HIS A 1 110 ? -16.611 -0.252 -8.518 1.00 53.28 110 HIS A N 1
ATOM 856 C CA . HIS A 1 110 ? -15.837 -0.516 -9.735 1.00 53.28 110 HIS A CA 1
ATOM 857 C C . HIS A 1 110 ? -15.686 -2.020 -10.028 1.00 53.28 110 HIS A C 1
ATOM 859 O O . HIS A 1 110 ? -15.813 -2.452 -11.170 1.00 53.28 110 HIS A O 1
ATOM 865 N N . LEU A 1 111 ? -15.481 -2.855 -9.003 1.00 50.22 111 LEU A N 1
ATOM 866 C CA . LEU A 1 111 ? -15.362 -4.307 -9.205 1.00 50.22 111 LEU A CA 1
ATOM 867 C C . LEU A 1 111 ? -16.698 -4.964 -9.581 1.00 50.22 111 LEU A C 1
ATOM 869 O O . LEU A 1 111 ? -16.716 -5.932 -10.342 1.00 50.22 111 LEU A O 1
ATOM 873 N N . LYS A 1 112 ? -17.824 -4.424 -9.097 1.00 54.91 112 LYS A N 1
ATOM 874 C CA . LYS A 1 112 ? -19.163 -4.895 -9.481 1.00 54.91 112 LYS A CA 1
ATOM 875 C C . LYS A 1 112 ? -19.531 -4.533 -10.921 1.00 54.91 112 LYS A C 1
ATOM 877 O O . LYS A 1 112 ? -20.243 -5.311 -11.536 1.00 54.91 112 LYS A O 1
ATOM 882 N N . SER A 1 113 ? -19.048 -3.413 -11.468 1.00 48.06 113 SER A N 1
ATOM 883 C CA . SER A 1 113 ? -19.270 -3.063 -12.881 1.00 48.06 113 SER A CA 1
ATOM 884 C C . SER A 1 113 ? -18.300 -3.756 -13.843 1.00 48.06 113 SER A C 1
ATOM 886 O O . SER A 1 113 ? -18.610 -3.889 -15.021 1.00 48.06 113 SER A O 1
ATOM 888 N N . ALA A 1 114 ? -17.138 -4.213 -13.364 1.00 43.56 114 ALA A N 1
ATOM 889 C CA . ALA A 1 114 ? -16.156 -4.942 -14.173 1.00 43.56 114 ALA A CA 1
ATOM 890 C C . ALA A 1 114 ? -16.482 -6.442 -14.350 1.00 43.56 114 ALA A C 1
ATOM 892 O O . ALA A 1 114 ? -15.940 -7.086 -15.251 1.00 43.56 114 ALA A O 1
ATOM 893 N N . THR A 1 115 ? -17.367 -7.000 -13.514 1.00 41.69 115 THR A N 1
ATOM 894 C CA . THR A 1 115 ? -17.713 -8.437 -13.483 1.00 41.69 115 THR A CA 1
ATOM 895 C C . THR A 1 115 ? -19.093 -8.780 -14.059 1.00 41.69 115 THR A C 1
ATOM 897 O O . THR A 1 115 ? -19.467 -9.952 -14.062 1.00 41.69 115 THR A O 1
ATOM 900 N N . SER A 1 116 ? -19.821 -7.797 -14.598 1.00 36.59 116 SER A N 1
ATOM 901 C CA . SER A 1 116 ? -21.138 -7.957 -15.242 1.00 36.59 116 SER A CA 1
ATOM 902 C C . SER A 1 116 ? -21.114 -7.589 -16.719 1.00 36.59 116 SER A C 1
ATOM 904 O O . SER A 1 116 ? -20.517 -6.536 -17.033 1.00 36.59 116 SER A O 1
#

Radius of gyration: 19.87 Å; Cα contacts (8 Å, |Δi|>4): 86; chains: 1; bounding box: 53×22×58 Å